Protein AF-A0A950KW54-F1 (afdb_monomer)

Structure (mmCIF, N/CA/C/O backbone):
data_AF-A0A950KW54-F1
#
_entry.id   AF-A0A950KW54-F1
#
loop_
_atom_site.group_PDB
_atom_site.id
_atom_site.type_symbol
_atom_site.label_atom_id
_atom_site.label_alt_id
_atom_site.label_comp_id
_atom_site.label_asym_id
_atom_site.label_entity_id
_atom_site.label_seq_id
_atom_site.pdbx_PDB_ins_code
_atom_site.Cartn_x
_atom_site.Cartn_y
_atom_site.Cartn_z
_atom_site.occupancy
_atom_site.B_iso_or_equiv
_atom_site.auth_seq_id
_atom_site.auth_comp_id
_atom_site.auth_asym_id
_atom_site.auth_atom_id
_atom_site.pdbx_PDB_model_num
ATOM 1 N N . MET A 1 1 ? -4.188 -22.941 27.620 1.00 37.94 1 MET A N 1
ATOM 2 C CA . MET A 1 1 ? -3.553 -21.632 27.908 1.00 37.94 1 MET A CA 1
ATOM 3 C C . MET A 1 1 ? -3.822 -20.693 26.740 1.00 37.94 1 MET A C 1
ATOM 5 O O . MET A 1 1 ? -3.354 -20.959 25.642 1.00 37.94 1 MET A O 1
ATOM 9 N N . SER A 1 2 ? -4.654 -19.667 26.941 1.00 44.47 2 SER A N 1
ATOM 10 C CA . SER A 1 2 ? -5.034 -18.715 25.887 1.00 44.47 2 SER A CA 1
ATOM 11 C C . SER A 1 2 ? -3.902 -17.703 25.681 1.00 44.47 2 SER A C 1
ATOM 13 O O . SER A 1 2 ? -3.449 -17.090 26.646 1.00 44.47 2 SER A O 1
ATOM 15 N N . LYS A 1 3 ? -3.397 -17.570 24.450 1.00 45.12 3 LYS A N 1
ATOM 16 C CA . LYS A 1 3 ? -2.333 -16.615 24.089 1.00 45.12 3 LYS A CA 1
ATOM 17 C C . LYS A 1 3 ? -2.804 -15.190 24.441 1.00 45.12 3 LYS A C 1
ATOM 19 O O . LYS A 1 3 ? -3.948 -14.867 24.111 1.00 45.12 3 LYS A O 1
ATOM 24 N N . PRO A 1 4 ? -1.981 -14.327 25.068 1.00 45.88 4 PRO A N 1
ATOM 25 C CA . PRO A 1 4 ? -2.387 -12.952 25.342 1.00 45.88 4 PRO A CA 1
ATOM 26 C C . PRO A 1 4 ? -2.746 -12.262 24.020 1.00 45.88 4 PRO A C 1
ATOM 28 O O . PRO A 1 4 ? -1.942 -12.235 23.083 1.00 45.88 4 PRO A O 1
ATOM 31 N N . ARG A 1 5 ? -3.981 -11.754 23.920 1.00 55.59 5 ARG A N 1
ATOM 32 C CA . ARG A 1 5 ? -4.441 -10.993 22.754 1.00 55.59 5 ARG A CA 1
ATOM 33 C C . ARG A 1 5 ? -3.624 -9.707 22.700 1.00 55.59 5 ARG A C 1
ATOM 35 O O . ARG A 1 5 ? -3.819 -8.824 23.530 1.00 55.59 5 ARG A O 1
ATOM 42 N N . ARG A 1 6 ? -2.687 -9.613 21.751 1.00 67.19 6 ARG A N 1
ATOM 43 C CA . ARG A 1 6 ? -2.015 -8.341 21.459 1.00 67.19 6 ARG A CA 1
ATOM 44 C C . ARG A 1 6 ? -3.092 -7.303 21.117 1.00 67.19 6 ARG A C 1
ATOM 46 O O . ARG A 1 6 ? -4.011 -7.645 20.366 1.00 67.19 6 ARG A O 1
ATOM 53 N N . PRO A 1 7 ? -3.019 -6.085 21.677 1.00 78.75 7 PRO A N 1
ATOM 54 C CA . PRO A 1 7 ? -4.000 -5.056 21.381 1.00 78.75 7 PRO A CA 1
ATOM 55 C C . PRO A 1 7 ? -3.974 -4.751 19.882 1.00 78.75 7 PRO A C 1
ATOM 57 O O . PRO A 1 7 ? -2.907 -4.649 19.274 1.00 78.75 7 PRO A O 1
ATOM 60 N N . LEU A 1 8 ? -5.160 -4.662 19.283 1.00 83.81 8 LEU A N 1
ATOM 61 C CA . LEU A 1 8 ? -5.307 -4.234 17.896 1.00 83.81 8 LEU A CA 1
ATOM 62 C C . LEU A 1 8 ? -4.888 -2.760 17.760 1.00 83.81 8 LEU A C 1
ATOM 64 O O . LEU A 1 8 ? -5.016 -2.008 18.732 1.00 83.81 8 LEU A O 1
ATOM 68 N N . PRO A 1 9 ? -4.433 -2.324 16.570 1.00 89.00 9 PRO A N 1
ATOM 69 C CA . PRO A 1 9 ? -4.177 -0.913 16.311 1.00 89.00 9 PRO A CA 1
ATOM 70 C C . PRO A 1 9 ? -5.413 -0.045 16.606 1.00 89.00 9 PRO A C 1
ATOM 72 O O . PRO A 1 9 ? -6.548 -0.508 16.431 1.00 89.00 9 PRO A O 1
ATOM 75 N N . PRO A 1 10 ? -5.220 1.220 17.018 1.00 91.50 10 PRO A N 1
ATOM 76 C CA . PRO A 1 10 ? -6.322 2.141 17.272 1.00 91.50 10 PRO A CA 1
ATOM 77 C C . PRO A 1 10 ? -7.192 2.319 16.021 1.00 91.50 10 PRO A C 1
ATOM 79 O O . PRO A 1 10 ? -6.700 2.283 14.894 1.00 91.50 10 PRO A O 1
ATOM 82 N N . THR A 1 11 ? -8.494 2.521 16.226 1.00 90.06 11 THR A N 1
ATOM 83 C CA . THR A 1 11 ? -9.463 2.785 15.152 1.00 90.06 11 THR A CA 1
ATOM 84 C C . THR A 1 11 ? -10.002 4.210 15.289 1.00 90.06 11 THR A C 1
ATOM 86 O O . THR A 1 11 ? -10.408 4.584 16.394 1.00 90.06 11 THR A O 1
ATOM 89 N N . PRO A 1 12 ? -10.031 5.025 14.216 1.00 88.50 12 PRO A N 1
ATOM 90 C CA . PRO A 1 12 ? -10.633 6.347 14.268 1.00 88.50 12 PRO A CA 1
ATOM 91 C C . PRO A 1 12 ? -12.115 6.265 14.654 1.00 88.50 12 PRO A C 1
ATOM 93 O O . PRO A 1 12 ? -12.836 5.447 14.078 1.00 88.50 12 PRO A O 1
ATOM 96 N N . PRO A 1 13 ? -12.618 7.139 15.546 1.00 89.81 13 PRO A N 1
ATOM 97 C CA . PRO A 1 13 ? -14.030 7.176 15.935 1.00 89.81 13 PRO A CA 1
ATOM 98 C C . PRO A 1 13 ? -14.901 7.856 14.859 1.00 89.81 13 PRO A C 1
ATOM 100 O O . PRO A 1 13 ? -15.789 8.646 15.160 1.00 89.81 13 PRO A O 1
ATOM 103 N N . LEU A 1 14 ? -14.605 7.606 13.583 1.00 89.06 14 LEU A N 1
ATOM 104 C CA . LEU A 1 14 ? -15.306 8.176 12.437 1.00 89.06 14 LEU A CA 1
ATOM 105 C C . LEU A 1 14 ? -16.265 7.136 11.843 1.00 89.06 14 LEU A C 1
ATOM 107 O O . LEU A 1 14 ? -15.917 5.955 11.791 1.00 89.06 14 LEU A O 1
ATOM 111 N N . PRO A 1 15 ? -17.434 7.538 11.319 1.00 92.75 15 PRO A N 1
ATOM 112 C CA . PRO A 1 15 ? -18.276 6.656 10.518 1.00 92.75 15 PRO A CA 1
ATOM 113 C C . PRO A 1 15 ? -17.508 6.049 9.337 1.00 92.75 15 PRO A C 1
ATOM 115 O O . PRO A 1 15 ? -16.667 6.714 8.726 1.00 92.75 15 PRO A O 1
ATOM 118 N N . ARG A 1 16 ? -17.840 4.806 8.965 1.00 91.44 16 ARG A N 1
ATOM 119 C CA . ARG A 1 16 ? -17.170 4.059 7.879 1.00 91.44 16 ARG A CA 1
ATOM 120 C C . ARG A 1 16 ? -17.108 4.829 6.558 1.00 91.44 16 ARG A C 1
ATOM 122 O O . ARG A 1 16 ? -16.100 4.779 5.856 1.00 91.44 16 ARG A O 1
ATOM 129 N N . LEU A 1 17 ? -18.163 5.581 6.242 1.00 93.25 17 LEU A N 1
ATOM 130 C CA . LEU A 1 17 ? -18.226 6.426 5.048 1.00 93.25 17 LEU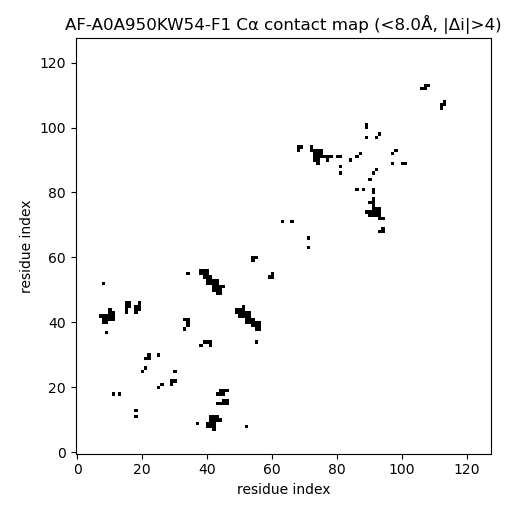 A CA 1
ATOM 131 C C . LEU A 1 17 ? -17.154 7.518 5.058 1.00 93.25 17 LEU A C 1
ATOM 133 O O . LEU A 1 17 ? -16.469 7.704 4.058 1.00 93.25 17 LEU A O 1
ATOM 137 N N . LEU A 1 18 ? -16.949 8.187 6.196 1.00 93.06 18 LEU A N 1
ATOM 138 C CA . LEU A 1 18 ? -15.927 9.228 6.321 1.00 93.06 18 LEU A CA 1
ATOM 139 C C . LEU A 1 18 ? -14.514 8.646 6.315 1.00 93.06 18 LEU A C 1
ATOM 141 O O . LEU A 1 18 ? -13.618 9.248 5.733 1.00 93.06 18 LEU A O 1
ATOM 145 N N . GLN A 1 19 ? -14.312 7.466 6.909 1.00 93.38 19 GLN A N 1
ATOM 146 C CA . GLN A 1 19 ? -13.026 6.764 6.817 1.00 93.38 19 GLN A CA 1
ATOM 147 C C . GLN A 1 19 ? -12.700 6.394 5.364 1.00 93.38 19 GLN A C 1
ATOM 149 O O . GLN A 1 19 ? -11.587 6.624 4.900 1.00 93.38 19 GLN A O 1
ATOM 154 N N . THR A 1 20 ? -13.694 5.881 4.633 1.00 92.44 20 THR A N 1
ATOM 155 C CA . THR A 1 20 ? -13.558 5.501 3.220 1.00 92.44 20 THR A CA 1
ATOM 156 C C . THR A 1 20 ? -13.285 6.720 2.341 1.00 92.44 20 THR A C 1
ATOM 158 O O . THR A 1 20 ? -12.337 6.706 1.563 1.00 92.44 20 THR A O 1
ATOM 161 N N . ALA A 1 21 ? -14.060 7.798 2.493 1.00 93.88 21 ALA A N 1
ATOM 162 C CA . ALA A 1 21 ? -13.858 9.033 1.739 1.00 93.88 21 ALA A CA 1
ATOM 163 C C . ALA A 1 21 ? -12.504 9.683 2.060 1.00 93.88 21 ALA A C 1
ATOM 165 O O . ALA A 1 21 ? -11.798 10.111 1.152 1.00 93.88 21 ALA A O 1
ATOM 166 N N . GLY A 1 22 ? -12.109 9.707 3.338 1.00 93.12 22 GLY A N 1
ATOM 167 C CA . GLY A 1 22 ? -10.807 10.213 3.767 1.00 93.12 22 GLY A CA 1
ATOM 168 C C . GLY A 1 22 ? -9.649 9.452 3.124 1.00 93.12 22 GLY A C 1
ATOM 169 O O . GLY A 1 22 ? -8.717 10.076 2.626 1.00 93.12 22 GLY A O 1
ATOM 170 N N . PHE A 1 23 ? -9.741 8.123 3.059 1.00 91.81 23 PHE A N 1
ATOM 171 C CA . PHE A 1 23 ? -8.738 7.293 2.398 1.00 91.81 23 PHE A CA 1
ATOM 172 C C . PHE A 1 23 ? -8.713 7.498 0.875 1.00 91.81 23 PHE A C 1
ATOM 174 O O . PHE A 1 23 ? -7.653 7.762 0.313 1.00 91.81 23 PHE A O 1
ATOM 181 N N . MET A 1 24 ? -9.873 7.430 0.216 1.00 92.31 24 MET A N 1
ATOM 182 C CA . MET A 1 24 ? -9.971 7.479 -1.249 1.00 92.31 24 MET A CA 1
ATOM 183 C C . MET A 1 24 ? -9.677 8.867 -1.831 1.00 92.31 24 MET A C 1
ATOM 185 O O . MET A 1 24 ? -9.064 8.970 -2.888 1.00 92.31 24 MET A O 1
ATOM 189 N N . LEU A 1 25 ? -10.124 9.933 -1.161 1.00 95.06 25 LEU A N 1
ATOM 190 C CA . LEU A 1 25 ? -10.051 11.307 -1.676 1.00 95.06 25 LEU A CA 1
ATOM 191 C C . LEU A 1 25 ? -8.974 12.146 -0.983 1.00 95.06 25 LEU A C 1
ATOM 193 O O . LEU A 1 25 ? -8.480 13.115 -1.551 1.00 95.06 25 LEU A O 1
ATOM 197 N N . GLY A 1 26 ? -8.610 11.806 0.256 1.00 91.62 26 GLY A N 1
ATOM 198 C CA . GLY A 1 26 ? -7.670 12.594 1.056 1.00 91.62 26 GLY A CA 1
ATOM 199 C C . GLY A 1 26 ? -6.194 12.311 0.771 1.00 91.62 26 GLY A C 1
ATOM 200 O O . GLY A 1 26 ? -5.337 13.092 1.201 1.00 91.62 26 GLY A O 1
ATOM 201 N N . GLY A 1 27 ? -5.886 11.218 0.065 1.00 90.50 27 GLY A N 1
ATOM 202 C CA . GLY A 1 27 ? -4.539 10.855 -0.375 1.00 90.50 27 GLY A CA 1
ATOM 203 C C . GLY A 1 27 ? -3.488 10.924 0.741 1.00 90.50 27 GLY A C 1
ATOM 204 O O . GLY A 1 27 ? -3.724 10.533 1.887 1.00 90.50 27 GLY A O 1
ATOM 205 N N . VAL A 1 28 ? -2.310 11.468 0.414 1.00 92.81 28 VAL A N 1
ATOM 206 C CA . VAL A 1 28 ? -1.172 11.581 1.348 1.00 92.81 28 VAL A CA 1
ATOM 207 C C . VAL A 1 28 ? -1.520 12.388 2.600 1.00 92.81 28 VAL A C 1
ATOM 209 O O . VAL A 1 28 ? -1.132 12.008 3.703 1.00 92.81 28 VAL A O 1
ATOM 212 N N . ARG A 1 29 ? -2.320 13.455 2.473 1.00 94.81 29 ARG A N 1
ATOM 213 C CA . ARG A 1 29 ? -2.678 14.319 3.612 1.00 94.81 29 ARG A CA 1
ATOM 214 C C . ARG A 1 29 ? -3.455 13.560 4.684 1.00 94.81 29 ARG A C 1
ATOM 216 O O . ARG A 1 29 ? -3.202 13.751 5.875 1.00 94.81 29 ARG A O 1
ATOM 223 N N . PHE A 1 30 ? -4.384 12.698 4.273 1.00 93.88 30 PHE A N 1
ATOM 224 C CA . PHE A 1 30 ? -5.140 11.856 5.197 1.00 93.88 30 PHE A CA 1
ATOM 225 C C . PHE A 1 30 ? -4.245 10.813 5.875 1.00 93.88 30 PHE A C 1
ATOM 227 O O . PHE A 1 30 ? -4.314 10.648 7.096 1.00 93.88 30 PHE A O 1
ATOM 234 N N . MET A 1 31 ? -3.361 10.163 5.111 1.00 93.75 31 MET A N 1
ATOM 235 C CA . MET A 1 31 ? -2.401 9.191 5.647 1.00 93.75 31 MET A CA 1
ATOM 236 C C . MET A 1 31 ? -1.477 9.826 6.691 1.00 93.75 31 MET A C 1
ATOM 238 O O . MET A 1 31 ? -1.299 9.283 7.780 1.00 93.75 31 MET A O 1
ATOM 242 N N . GLU A 1 32 ? -0.952 11.021 6.423 1.00 95.06 32 GLU A N 1
ATOM 243 C CA . GLU A 1 32 ? -0.127 11.743 7.388 1.00 95.06 32 GLU A CA 1
ATOM 244 C C . GLU A 1 32 ? -0.896 12.171 8.639 1.00 95.06 32 GLU A C 1
ATOM 246 O O . GLU A 1 32 ? -0.357 12.097 9.744 1.00 95.06 32 GLU A O 1
ATOM 251 N N . ALA A 1 33 ? -2.143 12.629 8.492 1.00 94.62 33 ALA A N 1
ATOM 252 C CA . ALA A 1 33 ? -2.981 12.980 9.634 1.00 94.62 33 ALA A CA 1
ATOM 253 C C . ALA A 1 33 ? -3.227 11.758 10.530 1.00 94.62 33 ALA A C 1
ATOM 255 O O . ALA A 1 33 ? -3.137 11.861 11.755 1.00 94.62 33 ALA A O 1
ATOM 256 N N . CYS A 1 34 ? -3.457 10.594 9.921 1.00 94.44 34 CYS A N 1
ATOM 257 C CA . CYS A 1 34 ? -3.567 9.332 10.636 1.00 94.44 34 CYS A CA 1
ATOM 258 C C . CYS A 1 34 ? -2.263 8.968 11.352 1.00 94.44 34 CYS A C 1
ATOM 260 O O . CYS A 1 34 ? -2.294 8.692 12.548 1.00 94.44 34 CYS A O 1
ATOM 262 N N . ARG A 1 35 ? -1.116 9.045 10.667 1.00 94.88 35 ARG A N 1
ATOM 263 C CA . ARG A 1 35 ? 0.204 8.790 11.262 1.00 94.88 35 ARG A CA 1
ATOM 264 C C . ARG A 1 35 ? 0.480 9.697 12.462 1.00 94.88 35 ARG A C 1
ATOM 266 O O . ARG A 1 35 ? 0.901 9.219 13.508 1.00 94.88 35 ARG A O 1
ATOM 273 N N . ARG A 1 36 ? 0.212 11.002 12.341 1.00 95.38 36 ARG A N 1
ATOM 274 C CA . ARG A 1 36 ? 0.411 11.969 13.436 1.00 95.38 36 ARG A CA 1
ATOM 275 C C . ARG A 1 36 ? -0.492 11.687 14.638 1.00 95.38 36 ARG A C 1
ATOM 277 O O . ARG A 1 36 ? -0.064 11.889 15.766 1.00 95.38 36 ARG A O 1
ATOM 284 N N . ARG A 1 37 ? -1.735 11.249 14.407 1.00 94.88 37 ARG A N 1
ATOM 285 C CA . ARG A 1 37 ? -2.735 11.045 15.468 1.00 94.88 37 ARG A CA 1
ATOM 286 C C . ARG A 1 37 ? -2.662 9.672 16.136 1.00 94.88 37 ARG A C 1
ATOM 288 O O . ARG A 1 37 ? -2.950 9.572 17.323 1.00 94.88 37 ARG A O 1
ATOM 295 N N . TYR A 1 38 ? -2.327 8.631 15.380 1.00 93.38 38 TYR A N 1
ATOM 296 C CA . TYR A 1 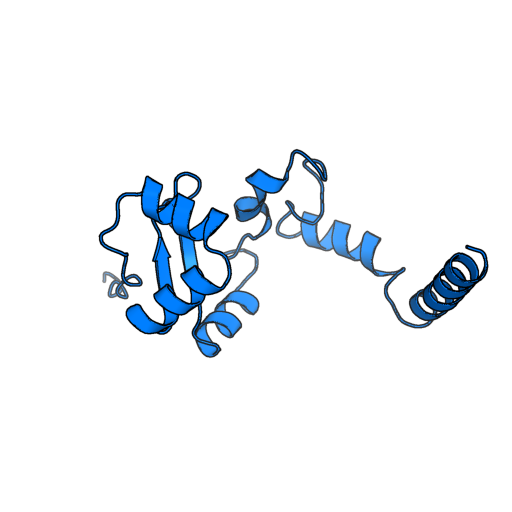38 ? -2.403 7.233 15.819 1.00 93.38 38 TYR A CA 1
ATOM 297 C C . TYR A 1 38 ? -1.036 6.538 15.883 1.00 93.38 38 TYR A C 1
ATOM 299 O O . TYR A 1 38 ? -0.941 5.416 16.374 1.00 93.38 38 TYR A O 1
ATOM 307 N N . GLY A 1 39 ? 0.032 7.200 15.434 1.00 92.44 39 GLY A N 1
ATOM 308 C CA . GLY A 1 39 ? 1.395 6.689 15.514 1.00 92.44 39 GLY A CA 1
ATOM 309 C C . GLY A 1 39 ? 1.707 5.654 14.435 1.00 92.44 39 GLY A C 1
ATOM 310 O O . GLY A 1 39 ? 1.459 5.877 13.250 1.00 92.44 39 GLY A O 1
ATOM 311 N N . GLY A 1 40 ? 2.306 4.535 14.850 1.00 92.50 40 GLY A N 1
ATOM 312 C CA . GLY A 1 40 ? 2.916 3.542 13.960 1.00 92.50 40 GLY A CA 1
ATOM 313 C C . GLY A 1 40 ? 1.943 2.670 13.162 1.00 92.50 40 GLY A C 1
ATOM 314 O O . GLY A 1 40 ? 2.340 2.092 12.152 1.00 92.50 40 GLY A O 1
ATOM 315 N N . ALA A 1 41 ? 0.677 2.576 13.568 1.00 95.31 41 ALA A N 1
ATOM 316 C CA . ALA A 1 41 ? -0.351 1.875 12.808 1.00 95.31 41 ALA A CA 1
ATOM 317 C C . ALA A 1 41 ? -1.752 2.369 13.179 1.00 95.31 41 ALA A C 1
ATOM 319 O O . ALA A 1 41 ? -2.009 2.746 14.322 1.00 95.31 41 ALA A O 1
ATOM 320 N N . VAL A 1 42 ? -2.677 2.314 12.224 1.00 95.44 42 VAL A N 1
ATOM 321 C CA . VAL A 1 42 ? -4.095 2.613 12.446 1.00 95.44 42 VAL A CA 1
ATOM 322 C C . VAL A 1 42 ? -4.953 1.609 11.693 1.00 95.44 42 VAL A C 1
ATOM 324 O O . VAL A 1 42 ? -4.651 1.251 10.555 1.00 95.44 42 VAL A O 1
ATOM 327 N N . ARG A 1 43 ? -6.038 1.167 12.320 1.00 94.81 43 ARG A N 1
ATOM 328 C CA . ARG A 1 43 ? -7.056 0.339 11.680 1.00 94.81 43 ARG A CA 1
ATOM 329 C C . ARG A 1 43 ? -8.193 1.224 11.181 1.00 94.81 43 ARG A C 1
ATOM 331 O O . ARG A 1 43 ? -8.718 2.025 11.947 1.00 94.81 43 ARG A O 1
ATOM 338 N N . LEU A 1 44 ? -8.599 1.060 9.928 1.00 92.75 44 LEU A N 1
ATOM 339 C CA . LEU A 1 44 ? -9.787 1.676 9.352 1.00 92.75 44 LEU A CA 1
ATOM 340 C C . LEU A 1 44 ? -10.880 0.628 9.128 1.00 92.75 44 LEU A C 1
ATOM 342 O O . LEU A 1 44 ? -10.612 -0.499 8.722 1.00 92.75 44 LEU A O 1
ATOM 346 N N . GLY A 1 45 ? -12.128 1.029 9.350 1.00 90.50 45 GLY A N 1
ATOM 347 C CA . GLY A 1 45 ? -13.306 0.301 8.890 1.00 90.50 45 GLY A CA 1
ATOM 348 C C . GLY A 1 45 ? -13.816 0.928 7.599 1.00 90.50 45 GLY A C 1
ATOM 349 O O . GLY A 1 45 ? -14.669 1.814 7.643 1.00 90.50 45 GLY A O 1
ATOM 350 N N . THR A 1 46 ? -13.286 0.508 6.454 1.00 88.44 46 THR A N 1
ATOM 351 C CA . THR A 1 46 ? -13.706 1.034 5.147 1.00 88.44 46 THR A CA 1
ATOM 352 C C . THR A 1 46 ? -14.925 0.274 4.611 1.00 88.44 46 THR A C 1
ATOM 354 O O . THR A 1 46 ? -15.353 -0.732 5.183 1.00 88.44 46 THR A O 1
ATOM 357 N N . LEU A 1 47 ? -15.545 0.769 3.538 1.00 88.56 47 LEU A N 1
ATOM 358 C CA . LEU A 1 47 ? -16.650 0.070 2.870 1.00 88.56 47 LEU A CA 1
ATOM 359 C C . LEU A 1 47 ? -16.206 -1.210 2.151 1.00 88.56 47 LEU A C 1
ATOM 361 O O . LEU A 1 47 ? -17.020 -2.107 1.969 1.00 88.56 47 LEU A O 1
ATOM 365 N N . PHE A 1 48 ? -14.939 -1.288 1.753 1.00 83.56 48 PHE A N 1
ATOM 366 C CA . PHE A 1 48 ? -14.390 -2.417 1.006 1.00 83.56 48 PHE A CA 1
ATOM 367 C C . PHE A 1 48 ? -13.597 -3.399 1.881 1.00 83.56 48 PHE A C 1
ATOM 369 O O . PHE A 1 48 ? -13.410 -4.544 1.485 1.00 83.56 48 PHE A O 1
ATOM 376 N N . ASP A 1 49 ? -13.161 -2.970 3.069 1.00 84.00 49 ASP A N 1
ATOM 377 C CA . ASP A 1 49 ? -12.456 -3.802 4.044 1.00 84.00 49 ASP A CA 1
ATOM 378 C C . ASP A 1 49 ? -12.640 -3.265 5.482 1.00 84.00 49 ASP A C 1
ATOM 380 O O . ASP A 1 49 ? -12.293 -2.120 5.796 1.00 84.00 49 ASP A O 1
ATOM 384 N N . GLU A 1 50 ? -13.184 -4.100 6.372 1.00 80.56 50 GLU A N 1
ATOM 385 C CA . GLU A 1 50 ? -13.387 -3.803 7.801 1.00 80.56 50 GLU A CA 1
ATOM 386 C C . GLU A 1 50 ? -12.132 -4.033 8.663 1.00 80.56 50 GLU A C 1
ATOM 388 O O . GLU A 1 50 ? -12.084 -3.647 9.838 1.00 80.56 50 GLU A O 1
ATOM 393 N N . GLY A 1 51 ? -11.123 -4.695 8.103 1.00 83.75 51 GLY A N 1
ATOM 394 C CA . GLY A 1 51 ? -9.852 -5.038 8.727 1.00 83.75 51 GLY A CA 1
ATOM 395 C C . GLY A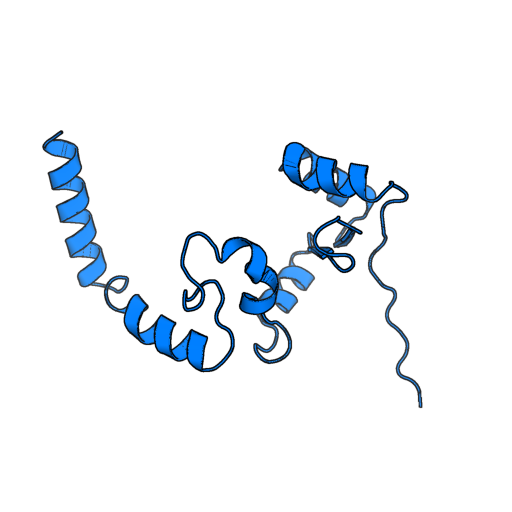 1 51 ? -8.669 -4.221 8.215 1.00 83.75 51 GLY A C 1
ATOM 396 O O . GLY A 1 51 ? -7.541 -4.556 8.566 1.00 83.75 51 GLY A O 1
ATOM 397 N N . PHE A 1 52 ? -8.896 -3.168 7.428 1.00 89.94 52 PHE A N 1
ATOM 398 C CA . PHE A 1 52 ? -7.827 -2.429 6.760 1.00 89.94 52 PHE A CA 1
ATOM 399 C C . PHE A 1 52 ? -6.876 -1.771 7.767 1.00 89.94 52 PHE A C 1
ATOM 401 O O . PHE A 1 52 ? -7.291 -0.926 8.560 1.00 89.94 52 PHE A O 1
ATOM 408 N N . VAL A 1 53 ? -5.589 -2.124 7.747 1.00 93.50 53 VAL A N 1
ATOM 409 C CA . VAL A 1 53 ? -4.573 -1.531 8.631 1.00 93.50 53 VAL A CA 1
ATOM 410 C C . VAL A 1 53 ? -3.541 -0.779 7.805 1.00 93.50 53 VAL A C 1
ATOM 412 O O . VAL A 1 53 ? -2.835 -1.370 6.993 1.00 93.50 53 VAL A O 1
ATOM 415 N N . MET A 1 54 ? -3.404 0.521 8.066 1.00 93.62 54 MET A N 1
ATOM 416 C CA . MET A 1 54 ? -2.281 1.306 7.559 1.00 93.62 54 MET A CA 1
ATOM 417 C C . MET A 1 54 ? -1.121 1.209 8.546 1.00 93.62 54 MET A C 1
ATOM 419 O O . MET A 1 54 ? -1.278 1.526 9.727 1.00 93.62 54 MET A O 1
ATOM 423 N N . VAL A 1 55 ? 0.037 0.781 8.049 1.00 95.12 55 VAL A N 1
ATOM 424 C CA . VAL A 1 55 ? 1.281 0.657 8.814 1.00 95.12 55 VAL A CA 1
ATOM 425 C C . VAL A 1 55 ? 2.221 1.790 8.418 1.00 95.12 55 VAL A C 1
ATOM 427 O O . VAL A 1 55 ? 2.543 1.956 7.245 1.00 95.12 55 VAL A O 1
ATOM 430 N N . PHE A 1 56 ? 2.661 2.563 9.406 1.00 95.25 56 PHE A N 1
ATOM 431 C CA . PHE A 1 56 ? 3.602 3.675 9.247 1.00 95.25 56 PHE A CA 1
ATOM 432 C C . PHE A 1 56 ? 4.941 3.420 9.942 1.00 95.25 56 PHE A C 1
ATOM 434 O O . PHE A 1 56 ? 5.931 4.074 9.621 1.00 95.25 56 PHE A O 1
ATOM 441 N N . ASP A 1 57 ? 4.962 2.505 10.910 1.00 94.69 57 ASP A N 1
ATOM 442 C CA . ASP A 1 57 ? 6.175 2.095 11.600 1.00 94.69 57 ASP A CA 1
ATOM 443 C C . ASP A 1 57 ? 7.082 1.276 10.659 1.00 94.69 57 ASP A C 1
ATOM 445 O O . ASP A 1 57 ? 6.619 0.291 10.071 1.00 94.69 57 ASP A O 1
ATOM 449 N N . PRO A 1 58 ? 8.357 1.665 10.479 1.00 94.38 58 PRO A N 1
ATOM 450 C CA . PRO A 1 58 ? 9.244 1.018 9.519 1.00 94.38 58 PRO A CA 1
ATOM 451 C C . PRO A 1 58 ? 9.615 -0.417 9.916 1.00 94.38 58 PRO A C 1
ATOM 453 O O . PRO A 1 58 ? 9.803 -1.257 9.033 1.00 94.38 58 PRO A O 1
ATOM 456 N N . GLU A 1 59 ? 9.698 -0.729 11.212 1.00 94.19 59 GLU A N 1
ATOM 457 C CA . GLU A 1 59 ? 10.003 -2.085 11.679 1.00 94.19 59 GLU A CA 1
ATOM 458 C C . GLU A 1 59 ? 8.822 -3.023 11.421 1.00 94.19 59 GLU A C 1
ATOM 460 O O . GLU A 1 59 ? 8.996 -4.127 10.898 1.00 94.19 59 GLU A O 1
ATOM 465 N N . LEU A 1 60 ? 7.605 -2.556 11.700 1.00 92.12 60 LEU A N 1
ATOM 466 C CA . LEU A 1 60 ? 6.376 -3.282 11.416 1.00 92.12 60 LEU A CA 1
ATOM 467 C C . LEU A 1 60 ? 6.158 -3.443 9.910 1.00 92.12 60 LEU A C 1
ATOM 469 O O . LEU A 1 60 ? 5.814 -4.536 9.465 1.00 92.12 60 LEU A O 1
ATOM 473 N N . ALA A 1 61 ? 6.406 -2.402 9.112 1.00 93.38 61 ALA A N 1
ATOM 474 C CA . ALA A 1 61 ? 6.333 -2.490 7.656 1.00 93.38 61 ALA A CA 1
ATOM 475 C C . ALA A 1 61 ? 7.309 -3.550 7.127 1.00 93.38 61 ALA A C 1
ATOM 477 O O . ALA A 1 61 ? 6.918 -4.418 6.346 1.00 93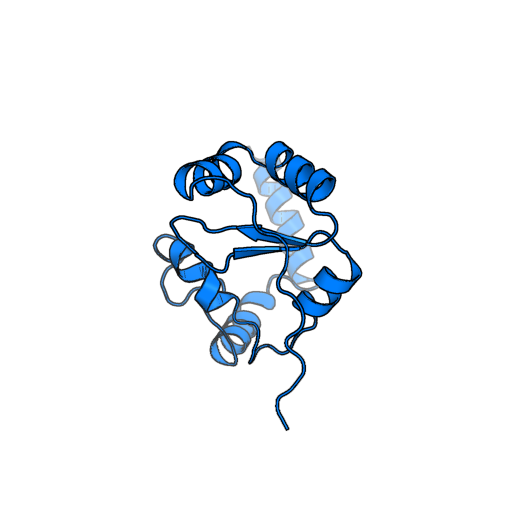.38 61 ALA A O 1
ATOM 478 N N . LYS A 1 62 ? 8.558 -3.548 7.610 1.00 93.12 62 LYS A N 1
ATOM 479 C CA . LYS A 1 62 ? 9.553 -4.572 7.268 1.00 93.12 62 LYS A CA 1
ATOM 480 C C . LYS A 1 62 ? 9.073 -5.974 7.644 1.00 93.12 62 LYS A C 1
ATOM 482 O O . LYS A 1 62 ? 9.194 -6.883 6.827 1.00 93.12 62 LYS A O 1
ATOM 487 N N . ALA A 1 63 ? 8.494 -6.149 8.831 1.00 91.81 63 ALA A N 1
ATOM 488 C CA . ALA A 1 63 ? 7.943 -7.432 9.261 1.00 91.81 63 ALA A CA 1
ATOM 489 C C . ALA A 1 63 ? 6.785 -7.908 8.364 1.00 91.81 63 ALA A C 1
ATOM 491 O O . ALA A 1 63 ? 6.704 -9.097 8.067 1.00 91.81 63 ALA A O 1
ATOM 492 N N . VAL A 1 64 ? 5.926 -6.999 7.889 1.00 91.50 64 VAL A N 1
ATOM 493 C CA . VAL A 1 64 ? 4.860 -7.316 6.923 1.00 91.50 64 VAL A CA 1
ATOM 494 C C . VAL A 1 64 ? 5.454 -7.741 5.578 1.00 91.50 64 VAL A C 1
ATOM 496 O O . VAL A 1 64 ? 5.074 -8.778 5.046 1.00 91.50 64 VAL A O 1
ATOM 499 N N . PHE A 1 65 ? 6.435 -7.011 5.043 1.00 89.75 65 PHE A N 1
ATOM 500 C CA . PHE A 1 65 ? 7.063 -7.369 3.763 1.00 89.75 65 PHE A CA 1
ATOM 501 C C . PHE A 1 65 ? 7.884 -8.666 3.813 1.00 89.75 65 PHE A C 1
ATOM 503 O O . PHE A 1 65 ? 8.036 -9.331 2.791 1.00 89.75 65 PHE A O 1
ATOM 510 N N . GLN A 1 66 ? 8.421 -9.025 4.980 1.00 90.56 66 GLN A N 1
ATOM 511 C CA . GLN A 1 66 ? 9.190 -10.256 5.195 1.00 90.56 66 GLN A CA 1
ATOM 512 C C . GLN A 1 66 ? 8.337 -11.422 5.712 1.00 90.56 66 GLN A C 1
ATOM 514 O O . GLN A 1 66 ? 8.852 -12.526 5.898 1.00 90.56 66 GLN A O 1
ATOM 519 N N . GLY A 1 67 ? 7.053 -11.186 5.985 1.00 87.69 67 GLY A N 1
ATOM 520 C CA . GLY A 1 67 ? 6.168 -12.193 6.544 1.00 87.69 67 GLY A CA 1
ATOM 521 C C . GLY A 1 67 ? 5.922 -13.358 5.578 1.00 87.69 67 GLY A C 1
ATOM 522 O O . GLY A 1 67 ? 6.061 -13.223 4.360 1.00 87.69 67 GLY A O 1
ATOM 523 N N . PRO A 1 68 ? 5.551 -14.535 6.103 1.00 83.62 68 PRO A N 1
ATOM 524 C CA . PRO A 1 68 ? 5.381 -15.719 5.278 1.00 83.62 68 PRO A CA 1
ATOM 525 C C . PRO A 1 68 ? 4.218 -15.569 4.285 1.00 83.62 68 PRO A C 1
ATOM 527 O O . PRO A 1 68 ? 3.090 -15.255 4.670 1.00 83.62 68 PRO A O 1
ATOM 530 N N . HIS A 1 69 ? 4.463 -15.911 3.016 1.00 76.19 69 HIS A N 1
ATOM 531 C CA . HIS A 1 69 ? 3.485 -15.832 1.916 1.00 76.19 69 HIS A CA 1
ATOM 532 C C . HIS A 1 69 ? 2.219 -16.691 2.104 1.00 76.19 69 HIS A C 1
ATOM 534 O O . HIS A 1 69 ? 1.227 -16.485 1.412 1.00 76.19 69 HIS A O 1
ATOM 540 N N . HIS A 1 70 ? 2.237 -17.661 3.026 1.00 77.06 70 HIS A N 1
ATOM 541 C CA . HIS A 1 70 ? 1.061 -18.468 3.371 1.00 77.06 70 HIS A CA 1
ATOM 542 C C . HIS A 1 70 ? 0.154 -17.805 4.425 1.00 77.06 70 HIS A C 1
ATOM 544 O O . HIS A 1 70 ? -0.929 -18.312 4.693 1.00 77.06 70 HIS A O 1
ATOM 550 N N . GLN A 1 71 ? 0.598 -16.710 5.056 1.00 80.19 71 GLN A N 1
ATOM 551 C CA . GLN A 1 71 ? -0.202 -15.916 6.002 1.00 80.19 71 GLN A CA 1
ATOM 552 C C . GLN A 1 71 ? -0.560 -14.550 5.419 1.00 80.19 71 GLN A C 1
ATOM 554 O O . GLN A 1 71 ? -1.646 -14.038 5.679 1.00 80.19 71 GLN A O 1
ATOM 559 N N . LEU A 1 72 ? 0.345 -13.962 4.632 1.00 81.94 72 LEU A N 1
ATOM 560 C CA . LEU A 1 72 ? 0.162 -12.657 4.009 1.00 81.94 72 LEU A CA 1
ATOM 561 C C . LEU A 1 72 ? -0.127 -12.831 2.517 1.00 81.94 72 LEU A C 1
ATOM 563 O O . LEU A 1 72 ? 0.784 -12.990 1.707 1.00 81.94 72 LEU A O 1
ATOM 567 N N . HIS A 1 73 ? -1.416 -12.818 2.184 1.00 81.75 73 HIS A N 1
ATOM 568 C CA . HIS A 1 73 ? -1.927 -12.986 0.827 1.00 81.75 73 HIS A CA 1
ATOM 569 C C . HIS A 1 73 ? -2.241 -11.629 0.195 1.00 81.75 73 HIS A C 1
ATOM 571 O O . HIS A 1 73 ? -3.250 -11.003 0.525 1.00 81.75 73 HIS A O 1
ATOM 577 N N . ALA A 1 74 ? -1.372 -11.172 -0.703 1.00 77.62 74 ALA A N 1
ATOM 578 C CA . ALA A 1 74 ? -1.560 -9.908 -1.409 1.00 77.62 74 ALA A CA 1
ATOM 579 C C . ALA A 1 74 ? -2.624 -10.034 -2.508 1.00 77.62 74 ALA A C 1
ATOM 581 O O . ALA A 1 74 ? -3.411 -9.111 -2.707 1.00 77.62 74 ALA A O 1
ATOM 582 N N . GLY A 1 75 ? -2.697 -11.188 -3.175 1.00 74.12 75 GLY A N 1
ATOM 583 C CA . GLY A 1 75 ? -3.657 -11.436 -4.244 1.00 74.12 75 GLY A CA 1
ATOM 584 C C . GLY A 1 75 ? -5.105 -11.342 -3.763 1.00 74.12 75 GLY A C 1
ATOM 585 O O . GLY A 1 75 ? -5.908 -10.600 -4.331 1.00 74.12 75 GLY A O 1
ATOM 586 N N . LYS A 1 76 ? -5.412 -11.988 -2.631 1.00 75.81 76 LYS A N 1
ATOM 587 C CA . LYS A 1 76 ? -6.719 -11.880 -1.951 1.00 75.81 76 LYS A CA 1
ATOM 588 C C . LYS A 1 76 ? -7.088 -10.447 -1.555 1.00 75.81 76 LYS A C 1
ATOM 590 O O . LYS A 1 76 ? -8.257 -10.084 -1.640 1.00 75.81 76 LYS A O 1
ATOM 595 N N . ALA A 1 77 ? -6.116 -9.639 -1.133 1.00 74.38 77 ALA A N 1
ATOM 596 C CA . ALA A 1 77 ? -6.355 -8.235 -0.791 1.00 74.38 77 ALA A CA 1
ATOM 597 C C . ALA A 1 77 ? -6.616 -7.365 -2.038 1.00 74.38 77 ALA A C 1
ATOM 599 O O . ALA A 1 77 ? -7.326 -6.365 -1.963 1.00 74.38 77 ALA A O 1
ATOM 600 N N . ASN A 1 78 ? -6.094 -7.770 -3.198 1.00 77.12 78 ASN A N 1
ATOM 601 C CA . ASN A 1 78 ? -6.153 -7.016 -4.448 1.00 77.12 78 ASN A CA 1
ATOM 602 C C . ASN A 1 78 ? -7.342 -7.371 -5.352 1.00 77.12 78 ASN A C 1
ATOM 604 O O . ASN A 1 78 ? -7.420 -6.853 -6.462 1.00 77.12 78 ASN A O 1
ATOM 608 N N . VAL A 1 79 ? -8.285 -8.215 -4.917 1.00 76.75 79 VAL A N 1
ATOM 609 C CA . VAL A 1 79 ? -9.405 -8.702 -5.756 1.00 76.75 79 VAL A CA 1
ATOM 610 C C . VAL A 1 79 ? -10.199 -7.567 -6.417 1.00 76.75 79 VAL A C 1
ATOM 612 O O . VAL A 1 79 ? -10.639 -7.707 -7.557 1.00 76.75 79 VAL A O 1
ATOM 615 N N . LEU A 1 80 ? -10.319 -6.412 -5.755 1.00 74.69 80 LEU A N 1
ATOM 616 C CA . LEU A 1 80 ? -10.986 -5.221 -6.301 1.00 74.69 80 LEU A CA 1
ATOM 617 C C . LEU A 1 80 ? -10.306 -4.654 -7.556 1.00 74.69 80 LEU A C 1
ATOM 619 O O . LEU A 1 80 ? -10.965 -4.001 -8.360 1.00 74.69 80 LEU A O 1
ATOM 623 N N . LEU A 1 81 ? -9.013 -4.921 -7.753 1.00 73.94 81 LEU A N 1
ATOM 624 C CA . LEU A 1 81 ? -8.272 -4.539 -8.956 1.00 73.94 81 LEU A CA 1
ATOM 625 C C . LEU A 1 81 ? -8.555 -5.475 -10.135 1.00 73.94 81 LEU A C 1
ATOM 627 O O . LEU A 1 81 ? -8.194 -5.144 -11.258 1.00 73.94 81 LEU A O 1
ATOM 631 N N . GLY A 1 82 ? -9.201 -6.623 -9.907 1.00 75.31 82 GLY A N 1
ATOM 632 C CA . GLY A 1 82 ? -9.367 -7.704 -10.879 1.00 75.31 82 GLY A CA 1
ATOM 633 C C . GLY A 1 82 ? -10.018 -7.384 -12.232 1.00 75.31 82 GLY A C 1
ATOM 634 O O . GLY A 1 82 ? -9.602 -8.004 -13.214 1.00 75.31 82 GLY A O 1
ATOM 635 N N . PRO A 1 83 ? -10.967 -6.433 -12.352 1.00 80.44 83 PRO A N 1
ATOM 636 C CA . PRO A 1 83 ? -11.622 -6.149 -13.631 1.00 80.44 83 PRO A CA 1
ATOM 637 C C . PRO A 1 83 ? -10.681 -5.691 -14.752 1.00 80.44 83 PRO A C 1
ATOM 639 O O . PRO A 1 83 ? -10.996 -5.8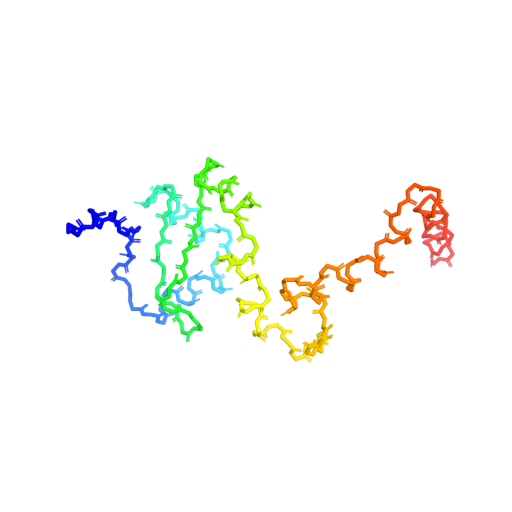98 -15.918 1.00 80.44 83 PRO A O 1
ATOM 642 N N . ILE A 1 84 ? -9.538 -5.080 -14.419 1.00 83.88 84 ILE A N 1
ATOM 643 C CA . ILE A 1 84 ? -8.618 -4.513 -15.417 1.00 83.88 84 ILE A CA 1
ATOM 644 C C . ILE A 1 84 ? -7.566 -5.534 -15.889 1.00 83.88 84 ILE A C 1
ATOM 646 O O . ILE A 1 84 ? -7.474 -5.775 -17.090 1.00 83.88 84 ILE A O 1
ATOM 650 N N . PRO A 1 85 ? -6.760 -6.159 -15.008 1.00 81.00 85 PRO A N 1
ATOM 651 C CA . P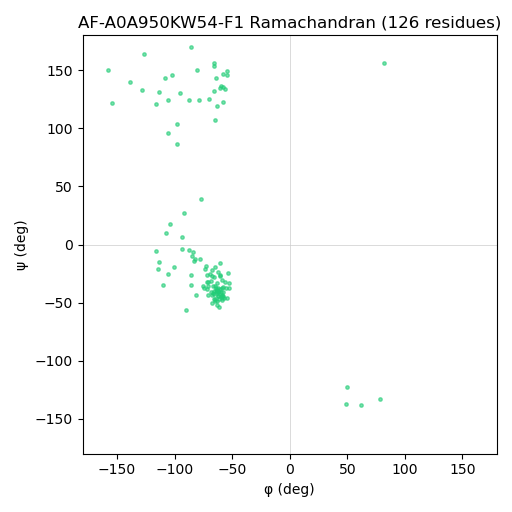RO A 1 85 ? -5.667 -7.023 -15.432 1.00 81.00 85 PRO A CA 1
ATOM 652 C C . PRO A 1 85 ? -6.109 -8.480 -15.659 1.00 81.00 85 PRO A C 1
ATOM 654 O O . PRO A 1 85 ? -5.299 -9.303 -16.083 1.00 81.00 85 PRO A O 1
ATOM 657 N N . GLY A 1 86 ? -7.368 -8.816 -15.359 1.00 83.62 86 GLY A N 1
ATOM 658 C CA . GLY A 1 86 ? -7.897 -10.173 -15.437 1.00 83.62 86 GLY A CA 1
ATOM 659 C C . GLY A 1 86 ? -7.564 -11.025 -14.210 1.00 83.62 86 GLY A C 1
ATOM 660 O O . GLY A 1 86 ? -6.588 -10.799 -13.494 1.00 83.62 86 GLY A O 1
ATOM 661 N N . THR A 1 87 ? -8.384 -12.049 -13.974 1.00 83.00 87 THR A N 1
ATOM 662 C CA . THR A 1 87 ? -8.385 -12.860 -12.742 1.00 83.00 87 THR A CA 1
ATOM 663 C C . THR A 1 87 ? -7.115 -13.683 -12.507 1.00 83.00 87 THR A C 1
ATOM 665 O O . THR A 1 87 ? -6.847 -14.059 -11.371 1.00 83.00 87 THR A O 1
ATOM 668 N N . ARG A 1 88 ? -6.307 -13.934 -13.548 1.00 86.19 88 ARG A N 1
ATOM 669 C CA . ARG A 1 88 ? -5.018 -14.655 -13.462 1.00 86.19 88 ARG A CA 1
ATOM 670 C C . ARG A 1 88 ? -3.792 -13.740 -13.549 1.00 86.19 88 ARG A C 1
ATOM 672 O O . ARG A 1 88 ? -2.686 -14.192 -13.848 1.00 86.19 88 ARG A O 1
ATOM 679 N N . SER A 1 89 ? -3.980 -12.442 -13.326 1.00 86.50 89 SER A N 1
ATOM 680 C CA . SER A 1 89 ? -2.871 -11.498 -13.221 1.00 86.50 89 SER A CA 1
ATOM 681 C C . SER A 1 89 ? -1.988 -11.8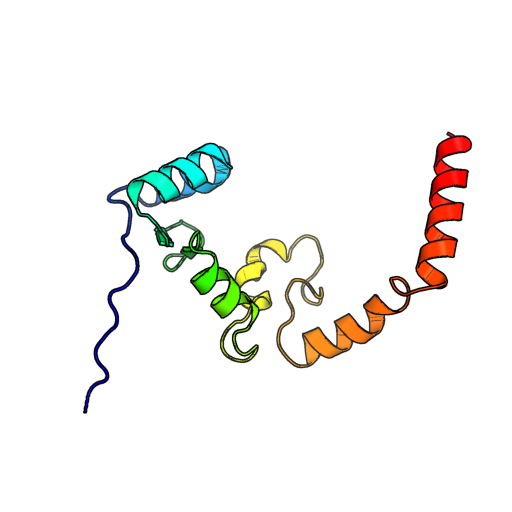14 -12.017 1.00 86.50 89 SER A C 1
ATOM 683 O O . SER A 1 89 ? -2.490 -12.120 -10.938 1.00 86.50 89 SER A O 1
ATOM 685 N N . VAL A 1 90 ? -0.670 -11.629 -12.159 1.00 88.25 90 VAL A N 1
ATOM 686 C CA . VAL A 1 90 ? 0.287 -11.715 -11.038 1.00 88.25 90 VAL A CA 1
ATOM 687 C C . VAL A 1 90 ? -0.101 -10.802 -9.872 1.00 88.25 90 VAL A C 1
ATOM 689 O O . VAL A 1 90 ? 0.227 -11.110 -8.739 1.00 88.25 90 VAL A O 1
ATOM 692 N N . LEU A 1 91 ? -0.856 -9.726 -10.107 1.00 84.19 91 LEU A N 1
ATOM 693 C CA . LEU A 1 91 ? -1.338 -8.840 -9.040 1.00 84.19 91 LEU A CA 1
ATOM 694 C C . LEU A 1 91 ? -2.375 -9.486 -8.102 1.00 84.19 91 LEU A C 1
ATOM 696 O O . LEU A 1 91 ? -2.567 -8.994 -6.990 1.00 84.19 91 LEU A O 1
ATOM 700 N N . LEU A 1 92 ? -3.056 -10.542 -8.559 1.00 87.38 92 LEU A N 1
ATOM 701 C CA . LEU A 1 92 ? -4.183 -11.191 -7.875 1.00 87.38 92 LEU A CA 1
ATOM 702 C C . LEU A 1 92 ? -3.868 -12.618 -7.417 1.00 87.38 92 LEU A C 1
ATOM 704 O O . LEU A 1 92 ? -4.619 -13.193 -6.634 1.00 87.38 92 LEU A O 1
ATOM 708 N N . LEU A 1 93 ? -2.788 -13.203 -7.933 1.00 88.56 93 LEU A N 1
ATOM 709 C CA . LEU A 1 93 ? -2.355 -14.545 -7.572 1.00 88.56 93 LEU A CA 1
ATOM 710 C C . LEU A 1 93 ? -1.594 -14.532 -6.242 1.00 88.56 93 LEU A C 1
ATOM 712 O O . LEU A 1 93 ? -0.882 -13.582 -5.925 1.00 88.56 93 LEU A O 1
ATOM 716 N N . ASP A 1 94 ? -1.673 -15.640 -5.509 1.00 87.94 94 ASP A N 1
ATOM 717 C CA . ASP A 1 94 ? -0.890 -15.897 -4.298 1.00 87.94 94 ASP A CA 1
ATOM 718 C C . ASP A 1 94 ? -0.146 -17.241 -4.407 1.00 87.94 94 ASP A C 1
ATOM 720 O O . ASP A 1 94 ? -0.453 -18.082 -5.255 1.00 87.94 94 ASP A O 1
ATOM 724 N N . GLY A 1 95 ? 0.845 -17.458 -3.537 1.00 86.88 95 GLY A N 1
ATOM 725 C CA . GLY A 1 95 ? 1.524 -18.751 -3.395 1.00 86.88 95 GLY A CA 1
ATOM 726 C C . GLY A 1 95 ? 2.255 -19.233 -4.655 1.00 86.88 95 GLY A C 1
ATOM 727 O O . GLY A 1 95 ? 2.943 -18.463 -5.329 1.00 86.88 95 GLY A O 1
ATOM 728 N N . ASP A 1 96 ? 2.134 -20.527 -4.955 1.00 89.81 96 ASP A N 1
ATOM 729 C CA . ASP A 1 96 ? 2.884 -21.177 -6.037 1.00 89.81 96 ASP A CA 1
ATOM 730 C C . ASP A 1 96 ? 2.480 -20.682 -7.430 1.00 89.81 96 ASP A C 1
ATOM 732 O O . ASP A 1 96 ? 3.345 -20.522 -8.293 1.00 89.81 96 ASP A O 1
ATOM 736 N N . GLU A 1 97 ? 1.197 -20.373 -7.651 1.00 89.31 97 GLU A N 1
ATOM 737 C CA . GLU A 1 97 ? 0.732 -19.838 -8.938 1.00 89.31 97 GLU A CA 1
ATOM 738 C C . GLU A 1 97 ? 1.317 -18.439 -9.185 1.00 89.31 97 GLU A C 1
ATOM 740 O O . GLU A 1 97 ? 1.831 -18.156 -10.272 1.00 89.31 97 GLU A O 1
ATOM 745 N N . HIS A 1 98 ? 1.357 -17.600 -8.143 1.00 91.25 98 HIS A N 1
ATOM 746 C CA . HIS A 1 98 ? 2.040 -16.308 -8.191 1.00 91.25 98 HIS A CA 1
ATOM 747 C C . HIS A 1 98 ? 3.530 -16.463 -8.526 1.00 91.25 98 HIS A C 1
ATOM 749 O O . HIS A 1 98 ? 4.047 -15.780 -9.414 1.00 91.25 98 HIS A O 1
ATOM 755 N N . LEU A 1 99 ? 4.238 -17.383 -7.856 1.00 90.00 99 LEU A N 1
ATOM 756 C CA . LEU A 1 99 ? 5.657 -17.642 -8.119 1.00 90.00 99 LEU A CA 1
ATOM 757 C C . LEU A 1 99 ? 5.899 -18.154 -9.543 1.00 90.00 99 LEU A C 1
ATOM 759 O O . LEU A 1 99 ? 6.867 -17.733 -10.180 1.00 90.00 99 LEU A O 1
ATOM 763 N N . HIS A 1 100 ? 5.032 -19.030 -10.050 1.00 92.62 100 HIS A N 1
ATOM 764 C CA . HIS A 1 100 ? 5.115 -19.550 -11.409 1.00 92.62 100 HIS A CA 1
ATOM 765 C C . HIS A 1 100 ? 4.990 -18.427 -12.445 1.00 92.62 100 HIS A C 1
ATOM 767 O O . HIS A 1 100 ? 5.890 -18.244 -13.265 1.00 92.62 100 HIS A O 1
ATOM 773 N N . HIS A 1 101 ? 3.932 -17.617 -12.361 1.00 92.75 101 HIS A N 1
ATOM 774 C CA . HIS A 1 101 ? 3.721 -16.513 -13.298 1.00 92.75 101 HIS A CA 1
ATOM 775 C C . HIS A 1 101 ? 4.835 -15.460 -13.193 1.00 92.75 101 HIS A C 1
ATOM 777 O O . HIS A 1 101 ? 5.342 -14.982 -14.209 1.00 92.75 101 HIS A O 1
ATOM 783 N N . ARG A 1 102 ? 5.295 -15.143 -11.975 1.00 92.25 102 ARG A N 1
ATOM 784 C CA . ARG A 1 102 ? 6.412 -14.214 -11.765 1.00 92.25 102 ARG A CA 1
ATOM 785 C C . ARG A 1 102 ? 7.697 -14.702 -12.445 1.00 92.25 102 ARG A C 1
ATOM 787 O O . ARG A 1 102 ? 8.392 -13.894 -13.054 1.00 92.25 102 ARG A O 1
ATOM 794 N N . ARG A 1 103 ? 8.008 -16.004 -12.400 1.00 93.00 103 ARG A N 1
ATOM 795 C CA . ARG A 1 103 ? 9.181 -16.576 -13.096 1.00 93.00 103 ARG A CA 1
ATOM 796 C C . ARG A 1 103 ? 9.094 -16.441 -14.616 1.00 93.00 103 ARG A C 1
ATOM 798 O O . ARG A 1 103 ? 10.129 -16.264 -15.247 1.00 93.00 103 ARG A O 1
ATOM 805 N N . LEU A 1 104 ? 7.894 -16.504 -15.190 1.00 93.00 104 LEU A N 1
ATOM 806 C CA . LEU A 1 104 ? 7.687 -16.319 -16.629 1.00 93.00 104 LEU A CA 1
ATOM 807 C C . LEU A 1 104 ? 7.816 -14.850 -17.052 1.00 93.00 104 LEU A C 1
ATOM 809 O O . LEU A 1 104 ? 8.358 -14.570 -18.118 1.00 93.00 104 LEU A O 1
ATOM 813 N N . LEU A 1 105 ? 7.349 -13.914 -16.219 1.00 92.56 105 LEU A N 1
ATOM 814 C CA . LEU A 1 105 ? 7.318 -12.484 -16.551 1.00 92.56 105 LEU A CA 1
ATOM 815 C C . LEU A 1 105 ? 8.617 -11.736 -16.254 1.00 92.56 105 LEU A C 1
ATOM 817 O O . LEU A 1 105 ? 8.886 -10.719 -16.881 1.00 92.56 105 LEU A O 1
ATOM 821 N N . LEU A 1 106 ? 9.419 -12.197 -15.297 1.00 92.19 106 LEU A N 1
ATOM 822 C CA . LEU A 1 106 ? 10.631 -11.497 -14.873 1.00 92.19 106 LEU A CA 1
ATOM 823 C C . LEU A 1 106 ? 11.817 -11.489 -15.864 1.00 92.19 106 LEU A C 1
ATOM 825 O O . LEU A 1 106 ? 12.549 -10.499 -15.846 1.00 92.19 106 LEU A O 1
ATOM 829 N N . PRO A 1 107 ? 12.074 -12.504 -16.718 1.00 91.94 107 PRO A N 1
ATOM 830 C CA . PRO A 1 107 ? 13.294 -12.563 -17.530 1.00 91.94 107 PRO A CA 1
ATOM 831 C C . PRO A 1 107 ? 13.578 -11.341 -18.428 1.00 91.94 107 PRO A C 1
ATOM 833 O O . PRO A 1 107 ? 14.745 -10.965 -18.541 1.00 91.94 107 PRO A O 1
ATOM 836 N N . PRO A 1 108 ? 12.586 -10.680 -19.062 1.00 89.69 108 PRO A N 1
ATOM 837 C CA . PRO A 1 108 ? 12.807 -9.426 -19.790 1.00 89.69 108 PRO A CA 1
ATOM 838 C C . PRO A 1 108 ? 13.344 -8.281 -18.921 1.00 89.69 108 PRO A C 1
ATOM 840 O O . PRO A 1 108 ? 14.061 -7.425 -19.427 1.00 89.69 108 PRO A O 1
ATOM 843 N N . PHE A 1 109 ? 13.058 -8.292 -17.620 1.00 89.81 109 PHE A N 1
ATOM 844 C CA . PHE A 1 109 ? 13.456 -7.258 -16.663 1.00 89.81 109 PHE A CA 1
ATOM 845 C C . PHE A 1 109 ? 14.800 -7.557 -15.974 1.00 89.81 109 PHE A C 1
ATOM 847 O O . PHE A 1 109 ? 15.016 -7.134 -14.843 1.00 89.81 109 PHE A O 1
ATOM 854 N N . HIS A 1 110 ? 15.706 -8.308 -16.612 1.00 89.75 110 HIS A N 1
ATOM 855 C CA . HIS A 1 110 ? 17.013 -8.650 -16.036 1.00 89.75 110 HIS A CA 1
ATOM 856 C C . HIS A 1 110 ? 18.181 -8.323 -16.974 1.00 89.75 110 HIS A C 1
ATOM 858 O O . HIS A 1 110 ? 18.198 -8.702 -18.149 1.00 89.75 110 HIS A O 1
ATOM 864 N N . GLY A 1 111 ? 19.207 -7.675 -16.408 1.00 85.19 111 GLY A N 1
ATOM 865 C CA . GLY A 1 111 ? 20.536 -7.508 -17.001 1.00 85.19 111 GLY A CA 1
ATOM 866 C C . GLY A 1 111 ? 20.514 -6.984 -18.437 1.00 85.19 111 GLY A C 1
ATOM 867 O O . GLY A 1 111 ? 19.954 -5.929 -18.724 1.00 85.19 111 GLY A O 1
ATOM 868 N N . ARG A 1 112 ? 21.112 -7.752 -19.358 1.00 80.69 112 ARG A N 1
ATOM 869 C CA . ARG A 1 112 ? 21.276 -7.364 -20.770 1.00 80.69 112 ARG A CA 1
ATOM 870 C C . ARG A 1 112 ? 19.956 -7.088 -21.501 1.00 80.69 112 ARG A C 1
ATOM 872 O O . ARG A 1 112 ? 19.945 -6.251 -22.395 1.00 80.69 112 ARG A O 1
ATOM 879 N N . ARG A 1 113 ? 18.850 -7.749 -21.129 1.00 85.69 113 ARG A N 1
ATOM 880 C CA . ARG A 1 113 ? 17.541 -7.527 -21.772 1.00 85.69 113 ARG A CA 1
ATOM 881 C C . ARG A 1 113 ? 16.930 -6.176 -21.410 1.00 85.69 113 ARG A C 1
ATOM 883 O O . ARG A 1 113 ? 16.289 -5.571 -22.260 1.00 85.69 113 ARG A O 1
ATOM 890 N N . MET A 1 114 ? 17.185 -5.685 -20.199 1.00 92.25 114 MET A N 1
ATOM 891 C CA . MET A 1 114 ? 16.747 -4.351 -19.789 1.00 92.25 114 MET A CA 1
ATOM 892 C C . MET A 1 114 ? 17.507 -3.264 -20.556 1.00 92.25 114 MET A C 1
ATOM 894 O O . MET A 1 114 ? 16.895 -2.316 -21.030 1.00 92.25 114 MET A O 1
ATOM 898 N N . ASN A 1 115 ? 18.816 -3.442 -20.767 1.00 89.94 115 ASN A N 1
ATOM 899 C CA . ASN A 1 115 ? 19.621 -2.483 -21.530 1.00 89.94 115 ASN A CA 1
ATOM 900 C C . ASN A 1 115 ? 19.135 -2.322 -22.978 1.00 89.94 115 ASN A C 1
ATOM 902 O O . ASN A 1 115 ? 19.104 -1.208 -23.481 1.00 89.94 115 ASN A O 1
ATOM 906 N N . ALA A 1 116 ? 18.713 -3.412 -23.628 1.00 90.94 116 ALA A N 1
ATOM 907 C CA . ALA A 1 116 ? 18.139 -3.337 -24.971 1.00 90.94 116 ALA A CA 1
ATOM 908 C C . ALA A 1 116 ? 16.819 -2.544 -24.995 1.00 90.94 116 ALA A C 1
ATOM 910 O O . ALA A 1 116 ? 16.596 -1.756 -25.905 1.00 90.94 116 ALA A O 1
ATOM 911 N N . GLN A 1 117 ? 15.970 -2.705 -23.97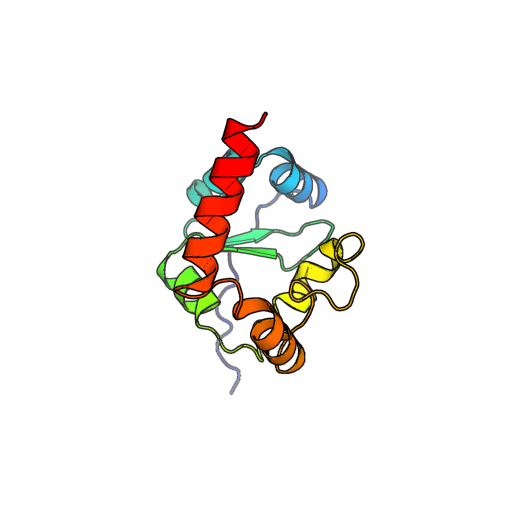3 1.00 91.62 117 GLN A N 1
ATOM 912 C CA . GLN A 1 117 ? 14.722 -1.941 -23.865 1.00 91.62 117 GLN A CA 1
ATOM 913 C C . GLN A 1 117 ? 14.974 -0.440 -23.689 1.00 91.62 117 GLN A C 1
ATOM 915 O O . GLN A 1 117 ? 14.218 0.352 -24.238 1.00 91.62 117 GLN A O 1
ATOM 920 N N . ILE A 1 118 ? 16.026 -0.048 -22.958 1.00 92.81 118 ILE A N 1
ATOM 921 C CA . ILE A 1 118 ? 16.400 1.368 -22.792 1.00 92.81 118 ILE A CA 1
ATOM 922 C C . ILE A 1 118 ? 16.676 2.011 -24.151 1.00 92.81 118 ILE A C 1
ATOM 924 O O . ILE A 1 118 ? 16.206 3.118 -24.400 1.00 92.81 118 ILE A O 1
ATOM 928 N N . GLU A 1 119 ? 17.406 1.318 -25.024 1.00 92.19 119 GLU A N 1
ATOM 929 C CA . GLU A 1 119 ? 17.724 1.849 -26.348 1.00 92.19 119 GLU A CA 1
ATOM 930 C C . GLU A 1 119 ? 16.466 2.011 -27.201 1.00 92.19 119 GLU A C 1
ATOM 932 O O . GLU A 1 119 ? 16.211 3.094 -27.714 1.00 92.19 119 GLU A O 1
ATOM 937 N N . THR A 1 120 ? 15.597 0.997 -27.234 1.00 93.38 120 THR A N 1
ATOM 938 C CA . THR A 1 120 ? 14.309 1.097 -27.937 1.00 93.38 120 THR A CA 1
ATOM 939 C C . THR A 1 120 ? 13.446 2.245 -27.404 1.00 93.38 120 THR A C 1
ATOM 941 O O . THR A 1 120 ? 12.824 2.962 -28.180 1.00 93.38 120 THR A O 1
ATOM 944 N N . MET A 1 121 ? 13.399 2.455 -26.083 1.00 95.44 121 MET A N 1
ATOM 945 C CA . MET A 1 121 ? 12.646 3.572 -25.498 1.00 95.44 121 MET A CA 1
ATOM 946 C C . MET A 1 121 ? 13.195 4.933 -25.940 1.00 95.44 121 MET A C 1
ATOM 948 O O . MET A 1 121 ? 12.403 5.840 -26.192 1.00 95.44 121 MET A O 1
ATOM 952 N N . ARG A 1 122 ? 14.524 5.080 -26.041 1.00 96.06 122 ARG A N 1
ATOM 953 C CA . ARG A 1 122 ? 15.160 6.298 -26.569 1.00 96.06 122 ARG A CA 1
ATOM 954 C C . ARG A 1 122 ? 14.796 6.522 -28.025 1.00 96.06 122 ARG A C 1
ATOM 956 O O . ARG A 1 122 ? 14.263 7.576 -28.337 1.00 96.06 122 ARG A O 1
ATOM 963 N N . GLU A 1 123 ? 14.976 5.509 -28.869 1.00 95.94 123 GLU A N 1
ATOM 964 C CA . GLU A 1 123 ? 14.622 5.580 -30.290 1.00 95.94 123 GLU A CA 1
ATOM 965 C C . GLU A 1 123 ? 13.155 5.991 -30.488 1.00 95.94 123 GLU A C 1
ATOM 967 O O 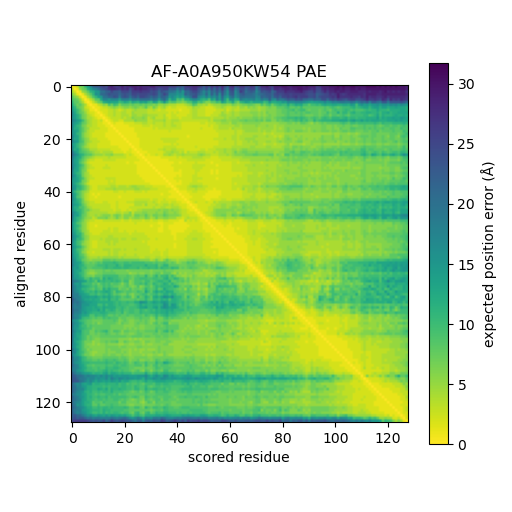. GLU A 1 123 ? 12.865 6.890 -31.271 1.00 95.94 123 GLU A O 1
ATOM 972 N N . CYS A 1 124 ? 12.222 5.388 -29.742 1.00 96.19 124 CYS A N 1
ATOM 973 C CA . CYS A 1 124 ? 10.804 5.749 -29.809 1.00 96.19 124 CYS A CA 1
ATOM 974 C C . CYS A 1 124 ? 10.504 7.173 -29.319 1.00 96.19 124 CYS A C 1
ATOM 976 O O . CYS A 1 124 ? 9.504 7.747 -29.739 1.00 96.19 124 CYS A O 1
ATOM 978 N N . THR A 1 125 ? 11.320 7.715 -28.413 1.00 96.81 125 THR A N 1
ATOM 979 C CA . THR A 1 125 ? 11.152 9.075 -27.882 1.00 96.81 125 THR A CA 1
ATOM 980 C C . THR A 1 125 ? 11.724 10.109 -28.845 1.00 96.81 125 THR A C 1
ATOM 982 O O . THR A 1 125 ? 11.076 11.116 -29.095 1.00 96.81 125 THR A O 1
ATOM 985 N N . ASP A 1 126 ? 12.905 9.847 -29.408 1.00 95.19 126 ASP A N 1
ATOM 986 C CA . ASP A 1 126 ? 13.596 10.751 -30.336 1.00 95.19 126 ASP A CA 1
ATOM 987 C C . ASP A 1 126 ? 12.937 10.782 -31.728 1.00 95.19 126 ASP A C 1
ATOM 989 O O . ASP A 1 126 ? 13.123 11.732 -32.487 1.00 95.19 126 ASP A O 1
ATOM 993 N N . ALA A 1 127 ? 12.167 9.744 -32.076 1.00 83.75 127 ALA A N 1
ATOM 994 C CA . ALA A 1 127 ? 11.388 9.670 -33.311 1.00 83.75 127 ALA A CA 1
ATOM 995 C C . ALA A 1 127 ? 10.010 10.367 -33.241 1.00 83.75 127 ALA A C 1
ATOM 997 O O . ALA A 1 127 ? 9.322 10.408 -34.265 1.00 83.75 127 ALA A O 1
ATOM 998 N N . ALA A 1 128 ? 9.589 10.859 -32.068 1.00 65.12 128 ALA A N 1
ATOM 999 C CA . ALA A 1 128 ? 8.301 11.528 -31.835 1.00 65.12 128 ALA A CA 1
ATOM 1000 C C . ALA A 1 128 ? 8.429 13.059 -31.866 1.00 65.12 128 ALA A C 1
ATOM 1002 O O . ALA A 1 128 ? 7.483 13.703 -32.376 1.00 65.12 128 ALA A O 1
#

Nearest PDB structures (foldseek):
  3b6h-assembly1_A  TM=6.811E-01  e=8.394E+00  Homo sapiens
  7y0r-assembly1_B  TM=6.361E-01  e=8.960E+00  Priestia megaterium NBRC 15308 = ATCC 14581
  3qod-assembly1_B  TM=1.603E-01  e=6.467E+00  Fischerella thermalis PCC 7521

pLDDT: mean 87.03, std 10.57, range [37.94, 96.81]

Secondary structure (DSSP, 8-state):
-PPP-PPPPP--SS-HHHHHHHHHHHHHHHHHHHHHHHTTEEEE--SS-TTEEEE--HHHHHHHHTS-TTT--HHHHTGGGTTTT-TTSTTT--HHHHHHHHHHHSGGGSTHHHHHHHHHHHHHHHT-

Solvent-accessible surface area (backbone atoms only — not comparable to full-atom values): 7570 Å² total; per-residue (Å²): 135,83,76,83,79,74,80,73,60,57,61,73,99,58,59,41,68,56,48,34,49,36,58,76,73,37,47,70,64,40,54,50,52,47,37,75,75,54,45,48,34,36,31,43,47,33,87,89,40,71,77,40,66,52,70,67,31,67,70,61,44,50,51,60,76,69,45,57,59,92,78,57,52,61,7,77,72,33,54,88,58,29,88,75,71,40,82,85,24,66,71,39,36,50,61,69,65,21,53,52,51,46,63,70,65,44,62,62,75,42,72,74,49,38,57,55,50,53,51,53,54,49,54,62,55,78,73,105

Foldseek 3Di:
DDDPPDDDFAEPPDPQDCLQCCPPPVPPVSVVVCCVPRNQKYAHCHPVDHGDMDGRHPVVVVCLVPDDQVVNPQLVVCVVVDVPQHCQDLRNDTDPSNVVVCVVPCPCVDDPNVVVVVVVVVVVVVVD

Sequence (128 aa):
MSKPRRPLPPTPPLPRLLQTAGFMLGGVRFMEACRRRYGGAVRLGTLFDEGFVMVFDPELAKAVFQGPHHQLHAGKANVLLGPIPGTRSVLLLDGDEHLHHRRLLLPPFHGRRMNAQIETMRECTDAA

Mean predicted aligned error: 7.13 Å

Radius of gyration: 19.83 Å; Cα contacts (8 Å, |Δi|>4): 110; chains: 1; bounding box: 40×36×61 Å